Protein AF-A0A2I0N591-F1 (afdb_monomer)

Sequence (78 aa):
MGMRYWTYDWVGGIIAILTFLGATCIFILIAAIPFWLLWNWLMPNIFKLPQINILQAIGLLFLLGIITGSIGIRRNRS

Secondary structure (DSSP, 8-state):
----SHHHHHHHHHHHHHHHHHHHHHHHHHHHHHHHHHHHHHHHHHH-PPP--HHHHHHHHHHHHHHTT-S-------

Mean predicted aligned error: 9.49 Å

Radius of gyration: 20.29 Å; Cα contacts (8 Å, |Δi|>4): 28; chains: 1; bounding box: 50×43×53 Å

Foldseek 3Di:
DDDPPVVCPVVVVVVVVVVVVVVVVVVLLVVLVVQLVCCQVPVCVPPVDDRDDSVVSSVVVVVCCVVVCVVPPPPDDD

pLDDT: mean 83.42, std 10.29, range [51.53, 94.81]

Solvent-accessible surface area (backbone atoms only — not comparable to full-atom values): 4676 Å² total; per-residue (Å²): 143,85,90,85,56,84,70,51,57,61,51,47,52,51,53,51,50,52,51,51,54,51,51,49,52,53,51,52,52,61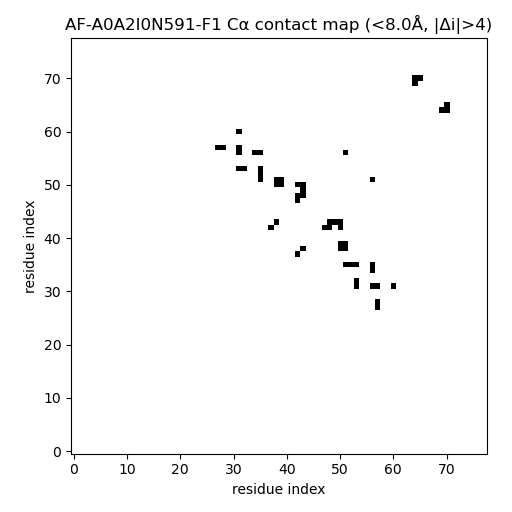,62,34,47,64,53,36,52,49,41,55,61,45,42,32,72,76,68,69,42,81,77,71,50,67,70,53,38,45,52,49,53,52,50,48,34,54,75,72,46,73,66,57,78,80,75,85,76,131

Structure (mmCIF, N/CA/C/O backbone):
data_AF-A0A2I0N591-F1
#
_entry.id   AF-A0A2I0N591-F1
#
loop_
_atom_site.group_PDB
_atom_site.id
_atom_site.type_symbol
_atom_site.label_atom_id
_atom_site.label_alt_id
_atom_site.label_comp_id
_atom_site.label_asym_id
_atom_site.label_entity_id
_atom_site.label_seq_id
_atom_site.pdbx_PDB_ins_code
_atom_site.Cartn_x
_atom_site.Cartn_y
_atom_site.Cartn_z
_atom_site.occupancy
_atom_site.B_iso_or_equiv
_atom_site.auth_seq_id
_atom_site.auth_comp_id
_atom_site.auth_asym_id
_atom_site.auth_atom_id
_atom_site.pdbx_PDB_model_num
ATOM 1 N N . MET A 1 1 ? 29.135 -6.295 -36.599 1.00 51.53 1 MET A N 1
ATOM 2 C CA . MET A 1 1 ? 28.555 -5.199 -35.789 1.00 51.53 1 MET A CA 1
ATOM 3 C C . MET A 1 1 ? 27.709 -5.816 -34.678 1.00 51.53 1 MET A C 1
ATOM 5 O O . MET A 1 1 ? 26.506 -5.950 -34.832 1.00 51.53 1 MET A O 1
ATOM 9 N N . GLY A 1 2 ? 28.336 -6.289 -33.601 1.00 69.88 2 GLY A N 1
ATOM 10 C CA . GLY A 1 2 ? 27.655 -7.023 -32.529 1.00 69.88 2 GLY A CA 1
ATOM 11 C C . GLY A 1 2 ? 28.312 -6.701 -31.198 1.00 69.88 2 GLY A C 1
ATOM 12 O O . GLY A 1 2 ? 29.365 -7.246 -30.910 1.00 69.88 2 GLY A O 1
ATOM 13 N N . MET A 1 3 ? 27.739 -5.739 -30.471 1.00 61.47 3 MET A N 1
ATOM 14 C CA . MET A 1 3 ? 28.102 -5.328 -29.102 1.00 61.47 3 MET A CA 1
ATOM 15 C C . MET A 1 3 ? 27.104 -4.243 -28.629 1.00 61.47 3 MET A C 1
ATOM 17 O O . MET A 1 3 ? 27.485 -3.137 -28.269 1.00 61.47 3 MET A O 1
ATOM 21 N N . ARG A 1 4 ? 25.786 -4.500 -28.721 1.00 65.44 4 ARG A N 1
ATOM 22 C CA . ARG A 1 4 ? 24.732 -3.548 -28.281 1.00 65.44 4 ARG A CA 1
ATOM 23 C C . ARG A 1 4 ? 23.543 -4.222 -27.575 1.00 65.44 4 ARG A C 1
ATOM 25 O O . ARG A 1 4 ? 22.446 -3.705 -27.651 1.00 65.44 4 ARG A O 1
ATOM 32 N N . TYR A 1 5 ? 23.719 -5.369 -26.921 1.00 65.19 5 TYR A N 1
ATOM 33 C CA . TYR A 1 5 ? 22.633 -6.046 -26.176 1.00 65.19 5 TYR A CA 1
ATOM 34 C C . TYR A 1 5 ? 22.929 -6.177 -24.673 1.00 65.19 5 TYR A C 1
ATOM 36 O O . TYR A 1 5 ? 22.028 -6.012 -23.865 1.00 65.19 5 TYR A O 1
ATOM 44 N N . TRP A 1 6 ? 24.204 -6.266 -24.283 1.00 61.06 6 TRP A N 1
ATOM 45 C CA . TRP A 1 6 ? 24.635 -6.407 -22.883 1.00 61.06 6 TRP A CA 1
ATOM 46 C C . TRP A 1 6 ? 24.194 -5.286 -21.928 1.00 61.06 6 TRP A C 1
ATOM 48 O O . TRP A 1 6 ? 24.023 -5.520 -20.734 1.00 61.06 6 TRP A O 1
ATOM 58 N N . THR A 1 7 ? 24.010 -4.060 -22.421 1.00 64.75 7 THR A N 1
ATOM 59 C CA . THR A 1 7 ? 23.596 -2.925 -21.580 1.00 64.75 7 THR A CA 1
ATOM 60 C C . THR A 1 7 ? 22.081 -2.812 -21.433 1.00 64.75 7 THR A C 1
ATOM 62 O O . THR A 1 7 ? 21.617 -2.144 -20.516 1.00 64.75 7 THR A O 1
ATOM 65 N N . TYR A 1 8 ? 21.301 -3.446 -22.312 1.00 67.50 8 TYR A N 1
ATOM 66 C CA . TYR A 1 8 ? 19.840 -3.337 -22.308 1.00 67.50 8 TYR A CA 1
ATOM 67 C C . TYR A 1 8 ? 19.171 -4.400 -21.429 1.00 67.50 8 TYR A C 1
ATOM 69 O O . TYR A 1 8 ? 18.063 -4.160 -20.961 1.00 67.50 8 TYR A O 1
ATOM 77 N N . ASP A 1 9 ? 19.849 -5.509 -21.122 1.00 75.81 9 ASP A N 1
ATOM 78 C CA . ASP A 1 9 ? 19.292 -6.587 -20.292 1.00 75.81 9 ASP A CA 1
ATOM 79 C C . ASP A 1 9 ? 19.103 -6.151 -18.827 1.00 75.81 9 ASP A C 1
ATOM 81 O O . ASP A 1 9 ? 18.010 -6.243 -18.267 1.00 75.81 9 ASP A O 1
ATOM 85 N N . TRP A 1 10 ? 20.146 -5.590 -18.207 1.00 79.25 10 TRP A N 1
ATOM 86 C CA . TRP A 1 10 ? 20.084 -5.116 -16.817 1.00 79.25 10 TRP A CA 1
ATOM 87 C C . TR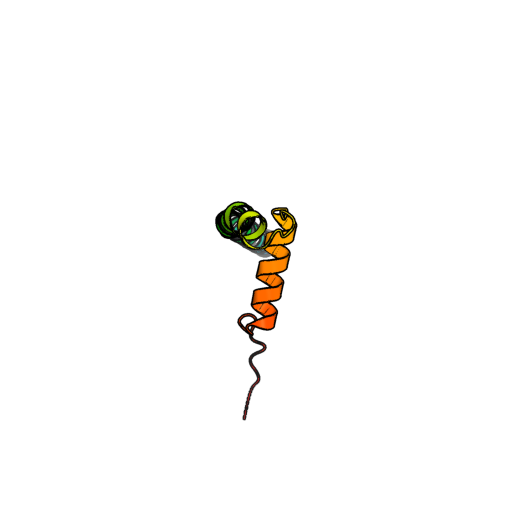P A 1 10 ? 19.251 -3.843 -16.670 1.00 79.25 10 TRP A C 1
ATOM 89 O O . TRP A 1 10 ? 18.482 -3.708 -15.719 1.00 79.25 10 TRP A O 1
ATOM 99 N N . VAL A 1 11 ? 19.359 -2.923 -17.633 1.00 86.69 11 VAL A N 1
ATOM 100 C CA . VAL A 1 11 ? 18.548 -1.698 -17.662 1.00 86.69 11 VAL A CA 1
ATOM 101 C C . VAL A 1 11 ? 17.072 -2.041 -17.873 1.00 86.69 11 VAL A C 1
ATOM 103 O O . VAL A 1 11 ? 16.220 -1.505 -17.168 1.00 86.69 11 VAL A O 1
ATOM 106 N N . GLY A 1 12 ? 16.760 -2.983 -18.766 1.00 87.38 12 GLY A N 1
ATOM 107 C CA . GLY A 1 12 ? 15.405 -3.492 -18.974 1.00 87.38 12 GLY A CA 1
ATOM 108 C C . GLY A 1 12 ? 14.830 -4.147 -17.719 1.00 87.38 12 GLY A C 1
ATOM 109 O O . GLY A 1 12 ? 13.693 -3.854 -17.348 1.00 87.38 12 GLY A O 1
ATOM 110 N N . GLY A 1 13 ? 15.630 -4.949 -17.009 1.00 87.88 13 GLY A N 1
ATOM 111 C CA . GLY A 1 13 ? 15.243 -5.531 -15.720 1.00 87.88 13 GLY A CA 1
ATOM 112 C C . GLY A 1 13 ? 14.916 -4.473 -14.660 1.00 87.88 13 GLY A C 1
ATOM 113 O O . GLY A 1 13 ? 13.876 -4.554 -14.006 1.00 87.88 13 GLY A O 1
ATOM 114 N N . ILE A 1 14 ? 15.748 -3.435 -14.532 1.00 91.81 14 ILE A N 1
ATOM 115 C CA . ILE A 1 14 ? 15.507 -2.324 -13.596 1.00 91.81 14 ILE A CA 1
ATOM 116 C C . ILE A 1 14 ? 14.225 -1.565 -13.962 1.00 91.81 14 ILE A C 1
ATOM 118 O O . ILE A 1 14 ? 13.398 -1.303 -13.089 1.00 91.81 14 ILE A O 1
ATOM 122 N N . ILE A 1 15 ? 14.019 -1.250 -15.244 1.00 91.75 15 ILE A N 1
ATOM 123 C CA . ILE A 1 15 ? 12.813 -0.551 -15.714 1.00 91.75 15 ILE A CA 1
ATOM 124 C C . ILE A 1 15 ? 11.557 -1.385 -15.434 1.00 91.75 15 ILE A C 1
ATOM 126 O O . ILE A 1 15 ? 10.552 -0.839 -14.971 1.00 91.75 15 ILE A O 1
ATOM 130 N N . ALA A 1 16 ? 11.609 -2.701 -15.657 1.00 89.19 16 ALA A N 1
ATOM 131 C CA . ALA A 1 16 ? 10.497 -3.602 -15.369 1.00 89.19 16 ALA A CA 1
ATOM 132 C C . ALA A 1 16 ? 10.142 -3.608 -13.874 1.00 89.19 16 ALA A C 1
ATOM 134 O O . ALA A 1 16 ? 8.970 -3.467 -13.523 1.00 89.19 16 ALA A O 1
ATOM 135 N N . ILE A 1 17 ? 11.147 -3.690 -12.993 1.00 93.50 17 ILE A N 1
ATOM 136 C CA . ILE A 1 17 ? 10.949 -3.652 -11.536 1.00 93.50 17 ILE A CA 1
ATOM 137 C C . ILE A 1 17 ? 10.345 -2.313 -11.103 1.00 93.50 17 ILE A C 1
ATOM 139 O O . ILE A 1 17 ? 9.357 -2.299 -10.372 1.00 93.50 17 ILE A O 1
ATOM 143 N N . LEU A 1 18 ? 10.894 -1.191 -11.575 1.00 94.69 18 LEU A N 1
ATOM 144 C CA . LEU A 1 18 ? 10.391 0.144 -11.235 1.00 94.69 18 LEU A CA 1
ATOM 145 C C . LEU A 1 18 ? 8.945 0.342 -11.699 1.00 94.69 18 LEU A C 1
ATOM 147 O O . LEU A 1 18 ? 8.122 0.868 -10.951 1.00 94.69 18 LEU A O 1
ATOM 151 N N . THR A 1 19 ? 8.620 -0.126 -12.904 1.00 92.88 19 THR A N 1
ATOM 152 C CA . THR A 1 19 ? 7.263 -0.032 -13.457 1.00 92.88 19 THR A CA 1
ATOM 153 C C . THR A 1 19 ? 6.286 -0.892 -12.661 1.00 92.88 19 THR A C 1
ATOM 155 O O . THR A 1 19 ? 5.196 -0.434 -12.326 1.00 92.88 19 THR A O 1
ATOM 158 N N . PHE A 1 20 ? 6.682 -2.113 -12.296 1.00 93.81 20 PHE A N 1
ATOM 159 C CA . PHE A 1 20 ? 5.860 -3.009 -11.486 1.00 93.81 20 PHE A CA 1
ATOM 160 C C . PHE A 1 20 ? 5.606 -2.449 -10.079 1.00 93.81 20 PHE A C 1
ATOM 162 O O . PHE A 1 20 ? 4.468 -2.454 -9.601 1.00 93.81 20 PHE A O 1
ATOM 169 N N . LEU A 1 21 ? 6.647 -1.917 -9.432 1.00 94.81 21 LEU A N 1
ATOM 170 C CA . LEU A 1 21 ? 6.538 -1.303 -8.110 1.00 94.81 21 LEU A CA 1
ATOM 171 C C . LEU A 1 21 ? 5.637 -0.061 -8.156 1.00 94.81 21 LEU A C 1
ATOM 173 O O . LEU A 1 21 ? 4.742 0.089 -7.326 1.00 94.81 21 LEU A O 1
ATOM 177 N N . GLY A 1 22 ? 5.826 0.793 -9.167 1.00 93.44 22 GLY A N 1
ATOM 178 C CA . GLY A 1 22 ? 5.002 1.979 -9.390 1.00 93.44 22 GLY A CA 1
ATOM 179 C C . GLY A 1 22 ? 3.533 1.631 -9.636 1.00 93.44 22 GLY A C 1
ATOM 180 O O . GLY A 1 22 ? 2.653 2.185 -8.977 1.00 93.44 22 GLY A O 1
ATOM 181 N N . ALA A 1 23 ? 3.261 0.663 -10.515 1.00 92.50 23 ALA A N 1
ATOM 182 C CA . ALA A 1 23 ? 1.906 0.189 -10.796 1.00 92.50 23 ALA A CA 1
ATOM 183 C C . ALA A 1 23 ? 1.231 -0.394 -9.544 1.00 92.50 23 ALA A C 1
ATOM 185 O O . ALA A 1 23 ? 0.069 -0.092 -9.272 1.00 92.50 23 ALA A O 1
ATOM 186 N N . THR A 1 24 ? 1.971 -1.166 -8.744 1.00 89.81 24 THR A N 1
ATOM 187 C CA . THR A 1 24 ? 1.473 -1.732 -7.481 1.00 89.81 24 THR A CA 1
ATOM 188 C C . THR A 1 24 ? 1.132 -0.634 -6.471 1.00 89.81 24 THR A C 1
ATOM 190 O O . THR A 1 24 ? 0.055 -0.661 -5.877 1.00 89.81 24 THR A O 1
ATOM 193 N N . CYS A 1 25 ? 1.994 0.374 -6.309 1.00 90.00 25 CYS A N 1
ATOM 194 C CA . CYS A 1 25 ? 1.716 1.523 -5.443 1.00 90.00 25 CYS A CA 1
ATOM 195 C C . CYS A 1 25 ? 0.452 2.277 -5.874 1.00 90.00 25 CYS A C 1
ATOM 197 O O . CYS A 1 25 ? -0.384 2.604 -5.033 1.00 90.00 25 CYS A O 1
ATOM 199 N N . ILE A 1 26 ? 0.279 2.518 -7.176 1.00 91.56 26 ILE A N 1
ATOM 200 C CA . ILE A 1 26 ? -0.914 3.186 -7.715 1.00 91.56 26 ILE A CA 1
ATOM 201 C C . ILE A 1 26 ? -2.167 2.349 -7.444 1.00 91.56 26 ILE A C 1
ATOM 203 O O . ILE A 1 26 ? -3.180 2.885 -6.999 1.00 91.56 26 ILE A O 1
ATOM 207 N N . PHE A 1 27 ? -2.093 1.035 -7.653 1.00 90.50 27 PHE A N 1
ATOM 208 C CA . PHE A 1 27 ? -3.206 0.132 -7.380 1.00 90.50 27 PHE A CA 1
ATOM 209 C C . PHE A 1 27 ? -3.629 0.171 -5.903 1.00 90.50 27 PHE A C 1
ATOM 211 O O . PHE A 1 27 ? -4.817 0.293 -5.606 1.00 90.50 27 PHE A O 1
ATOM 218 N N . ILE A 1 28 ? -2.664 0.149 -4.976 1.00 87.75 28 ILE A N 1
ATOM 219 C CA . ILE A 1 28 ? -2.922 0.258 -3.531 1.00 87.75 28 ILE A CA 1
ATOM 220 C C . ILE A 1 28 ? -3.563 1.607 -3.190 1.00 87.75 28 ILE A C 1
ATOM 222 O O . ILE A 1 28 ? -4.517 1.645 -2.416 1.00 87.75 28 ILE A O 1
ATOM 226 N N . LEU A 1 29 ? -3.084 2.707 -3.779 1.00 88.56 29 LEU A N 1
ATOM 227 C CA . LEU A 1 29 ? -3.669 4.033 -3.569 1.00 88.56 29 LEU A CA 1
ATOM 228 C C . LEU A 1 29 ? -5.128 4.078 -4.031 1.00 88.56 29 LEU A C 1
ATOM 230 O O . LEU A 1 29 ? -5.983 4.539 -3.280 1.00 88.56 29 LEU A O 1
ATOM 234 N N . ILE A 1 30 ? -5.426 3.548 -5.219 1.00 90.81 30 ILE A N 1
ATOM 235 C CA . ILE A 1 30 ? -6.794 3.492 -5.751 1.00 90.81 30 ILE A CA 1
ATOM 236 C C . ILE A 1 30 ? -7.691 2.630 -4.857 1.00 90.81 30 ILE A C 1
ATOM 238 O O . ILE A 1 30 ? -8.810 3.033 -4.550 1.00 90.81 30 ILE A O 1
ATOM 242 N N . ALA A 1 31 ? -7.197 1.481 -4.388 1.00 86.19 31 ALA A N 1
ATOM 243 C CA . ALA A 1 31 ? -7.929 0.604 -3.475 1.00 86.19 31 ALA A CA 1
ATOM 244 C C . ALA A 1 31 ? -8.140 1.228 -2.080 1.00 86.19 31 ALA A C 1
ATOM 246 O O . ALA A 1 31 ? -9.138 0.940 -1.419 1.00 86.19 31 ALA A O 1
ATOM 247 N N . ALA A 1 32 ? -7.242 2.110 -1.634 1.00 88.25 32 ALA A N 1
ATOM 248 C CA . ALA A 1 32 ? -7.356 2.804 -0.354 1.00 88.25 32 ALA A CA 1
ATOM 249 C C . ALA A 1 32 ? -8.394 3.940 -0.368 1.00 88.25 32 ALA A C 1
ATOM 251 O O . ALA A 1 32 ? -8.953 4.249 0.684 1.00 88.25 32 ALA A O 1
ATOM 252 N N . ILE A 1 33 ? -8.696 4.538 -1.529 1.00 90.25 33 ILE A N 1
ATOM 253 C CA . ILE A 1 33 ? -9.706 5.606 -1.669 1.00 90.25 33 ILE A CA 1
ATOM 254 C C . ILE A 1 33 ? -11.093 5.179 -1.155 1.00 90.25 3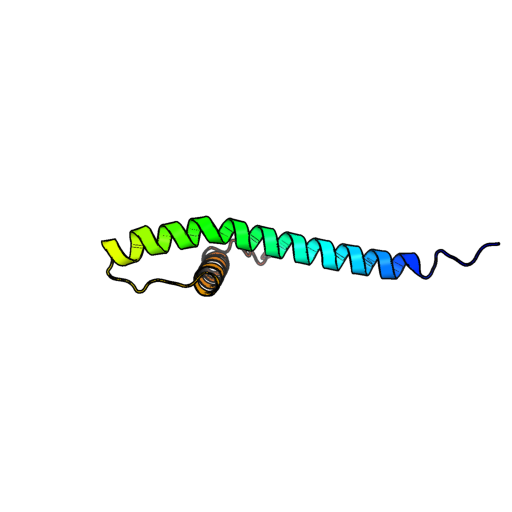3 ILE A C 1
ATOM 256 O O . ILE A 1 33 ? -11.624 5.879 -0.289 1.00 90.25 33 ILE A O 1
ATOM 260 N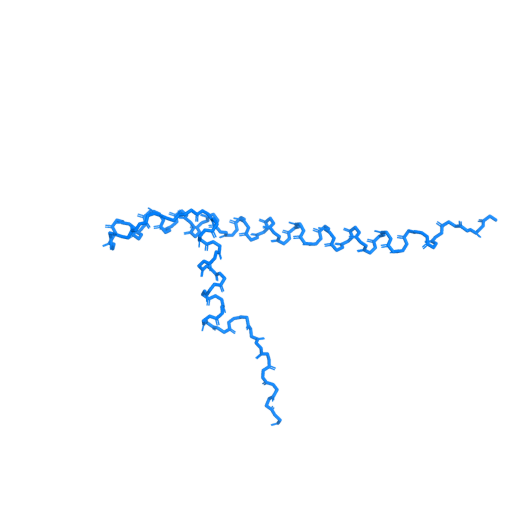 N . PRO A 1 34 ? -11.707 4.069 -1.620 1.00 88.69 34 PRO A N 1
ATOM 261 C CA . PRO A 1 34 ? -13.029 3.672 -1.140 1.00 88.69 34 PRO A CA 1
ATOM 262 C C . PRO A 1 34 ? -13.020 3.323 0.352 1.00 88.69 34 PRO A C 1
ATOM 264 O O . PRO A 1 34 ? -13.976 3.647 1.051 1.00 88.69 34 PRO A O 1
ATOM 267 N N . PHE A 1 35 ? -11.935 2.732 0.867 1.00 88.31 35 PHE A N 1
ATOM 268 C CA . PHE A 1 35 ? -11.789 2.446 2.296 1.00 88.31 35 PHE A CA 1
ATOM 269 C C . PHE A 1 35 ? -11.724 3.729 3.134 1.00 88.31 35 PHE A C 1
ATOM 271 O O . PHE A 1 35 ? -12.423 3.853 4.138 1.00 88.31 35 PHE A O 1
ATOM 278 N N . TRP A 1 36 ? -10.922 4.705 2.702 1.00 92.31 36 TRP A N 1
ATOM 279 C CA . TRP A 1 36 ? -10.795 6.009 3.349 1.00 92.31 36 TRP A CA 1
ATOM 280 C C . TRP A 1 36 ? -12.119 6.779 3.349 1.00 92.31 36 TRP A C 1
ATOM 282 O O . TRP A 1 36 ? -12.525 7.311 4.384 1.00 92.31 36 TRP A O 1
ATOM 292 N N . LEU A 1 37 ? -12.816 6.788 2.209 1.00 90.69 37 LEU A N 1
ATOM 293 C CA . LEU A 1 37 ? -14.117 7.434 2.070 1.00 90.69 37 LEU A CA 1
ATOM 294 C C . LEU A 1 37 ? -15.155 6.778 2.987 1.00 90.69 37 LEU A C 1
ATOM 296 O O . LEU A 1 37 ? -15.825 7.479 3.741 1.00 90.69 37 LEU A O 1
ATOM 300 N N . LEU A 1 38 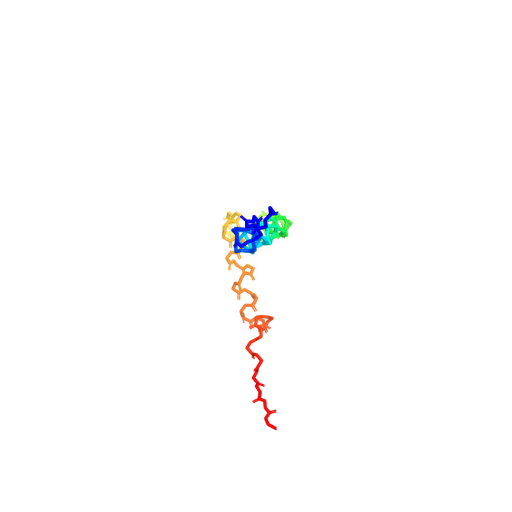? -15.246 5.444 2.980 1.00 89.56 38 LEU A N 1
ATOM 301 C CA . LEU A 1 38 ? -16.167 4.700 3.839 1.00 89.56 38 LEU A CA 1
ATOM 302 C C . LEU A 1 38 ? -15.871 4.940 5.322 1.00 89.56 38 LEU A C 1
ATOM 304 O O . LEU A 1 38 ? -16.794 5.173 6.100 1.00 89.56 38 LEU A O 1
ATOM 308 N N . TRP A 1 39 ? -14.593 4.923 5.713 1.00 89.62 39 TRP A N 1
ATOM 309 C CA . TRP A 1 39 ? -14.196 5.172 7.093 1.00 89.62 39 TRP A CA 1
ATOM 310 C C . TRP A 1 39 ? -14.611 6.569 7.533 1.00 89.62 39 TRP A C 1
ATOM 312 O O . TRP A 1 39 ? -15.329 6.696 8.518 1.00 89.62 39 TRP A O 1
ATOM 322 N N . ASN A 1 40 ? -14.215 7.606 6.791 1.00 88.38 40 ASN A N 1
ATOM 323 C CA . ASN A 1 40 ? -14.515 8.992 7.150 1.00 88.38 40 ASN A CA 1
ATOM 324 C C . ASN A 1 40 ? -16.009 9.313 7.115 1.00 88.38 40 ASN A C 1
ATOM 326 O O . ASN A 1 40 ? -16.438 10.248 7.793 1.00 88.38 40 ASN A O 1
ATOM 330 N N . TRP A 1 41 ? -16.797 8.536 6.373 1.00 88.69 41 TRP A N 1
ATOM 331 C CA . TRP A 1 41 ? -18.242 8.701 6.318 1.00 88.69 41 TRP A CA 1
ATOM 332 C C . TRP A 1 41 ? -18.977 7.963 7.443 1.00 88.69 41 TRP A C 1
ATOM 334 O O . TRP A 1 41 ? -19.931 8.495 8.010 1.00 88.69 41 TRP A O 1
ATOM 344 N N . LEU A 1 42 ? -18.522 6.761 7.807 1.00 87.75 42 LEU A N 1
ATOM 345 C CA . LEU A 1 42 ? -19.241 5.879 8.726 1.00 87.75 42 LEU A CA 1
ATOM 346 C C . LEU A 1 42 ? -18.690 5.920 10.161 1.00 87.75 42 LEU A C 1
ATOM 348 O O . LEU A 1 42 ? -19.447 6.105 11.113 1.00 87.75 42 LEU A O 1
ATOM 352 N N . MET A 1 43 ? -17.374 5.767 10.335 1.00 91.19 43 MET A N 1
ATOM 353 C CA . MET A 1 43 ? -16.750 5.553 11.649 1.00 91.19 43 MET A CA 1
ATOM 354 C C . MET A 1 43 ? -16.826 6.781 12.572 1.00 91.19 43 MET A C 1
ATOM 356 O O . MET A 1 43 ? -17.213 6.615 13.732 1.00 91.19 43 MET A O 1
ATOM 360 N N . PRO A 1 44 ? -16.549 8.016 12.107 1.00 87.50 44 PRO A N 1
ATOM 361 C CA . PRO A 1 44 ? -16.747 9.213 12.919 1.00 87.50 44 PRO A CA 1
ATOM 362 C C . PRO A 1 44 ? -18.206 9.443 13.307 1.00 87.50 44 P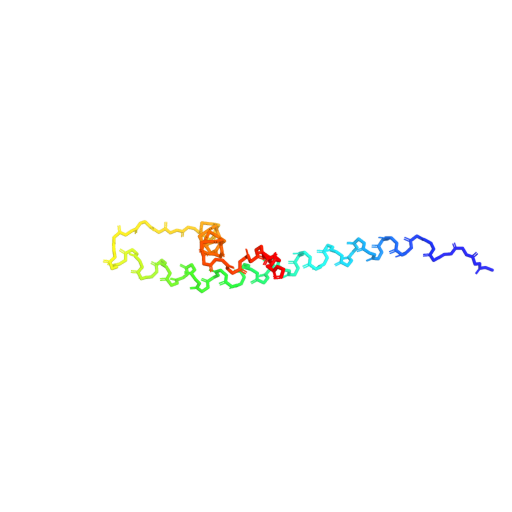RO A C 1
ATOM 364 O O . PRO A 1 44 ? -18.481 9.873 14.422 1.00 87.50 44 PRO A O 1
ATOM 367 N N . ASN A 1 45 ? -19.147 9.134 12.411 1.00 87.62 45 ASN A N 1
ATOM 368 C CA . ASN A 1 45 ? -20.564 9.407 12.639 1.00 87.62 45 ASN A CA 1
ATOM 369 C C . ASN A 1 45 ? -21.190 8.413 13.634 1.00 87.62 45 ASN A C 1
ATOM 371 O O . ASN A 1 45 ? -21.919 8.809 14.538 1.00 87.62 45 ASN A O 1
ATOM 375 N N . ILE A 1 46 ? -20.858 7.122 13.517 1.00 89.00 46 ILE A N 1
ATOM 376 C CA . ILE A 1 46 ? -21.439 6.070 14.366 1.00 89.00 46 ILE A CA 1
ATOM 377 C C . ILE A 1 46 ? -20.676 5.913 15.687 1.00 89.00 46 ILE A C 1
ATOM 379 O O . ILE A 1 46 ? -21.288 5.785 16.745 1.00 89.00 46 ILE A O 1
ATOM 383 N N . PHE A 1 47 ? -19.342 5.934 15.644 1.00 87.25 47 PHE A N 1
ATOM 384 C CA . PHE A 1 47 ? -18.489 5.588 16.788 1.00 87.25 47 PHE A CA 1
ATOM 385 C C . PHE A 1 47 ? -17.756 6.790 17.397 1.00 87.25 47 PHE A C 1
ATOM 387 O O . PHE A 1 47 ? -16.983 6.609 18.336 1.00 87.25 47 PHE A O 1
ATOM 394 N N . LYS A 1 48 ? -17.982 8.014 16.887 1.00 83.38 48 LYS A N 1
ATOM 395 C CA . LYS A 1 48 ? -17.295 9.251 17.322 1.00 83.38 48 LYS A CA 1
ATOM 396 C C . LYS A 1 48 ? -15.762 9.155 17.259 1.00 83.38 48 LYS A C 1
ATOM 398 O O . LYS A 1 48 ? -15.056 9.790 18.039 1.00 83.38 48 LYS A O 1
ATOM 403 N N . LEU A 1 49 ? -15.248 8.345 16.334 1.00 85.69 49 LEU A N 1
ATOM 404 C CA . LEU A 1 49 ? -13.816 8.167 16.095 1.00 85.69 49 LEU A CA 1
ATOM 405 C C . LEU A 1 49 ? -13.234 9.343 15.291 1.00 85.69 49 LEU A C 1
ATOM 407 O O . LEU A 1 49 ? -13.962 9.985 14.530 1.00 85.69 49 LEU A O 1
ATOM 411 N N . PRO A 1 50 ? -11.924 9.627 15.413 1.00 87.00 50 PRO A N 1
ATOM 412 C CA . PRO A 1 50 ? -11.281 10.645 14.594 1.00 87.00 50 PRO A CA 1
ATOM 413 C C . PRO A 1 50 ? -11.298 10.259 13.110 1.00 87.00 50 PRO A C 1
ATOM 415 O O . PRO A 1 50 ? -11.222 9.081 12.743 1.00 87.00 50 PRO A O 1
ATOM 418 N N . GLN A 1 51 ? -11.373 11.277 12.253 1.00 87.94 51 GLN A N 1
ATOM 419 C CA . GLN A 1 51 ? -11.160 11.117 10.818 1.00 87.94 51 GLN A CA 1
ATOM 420 C C . GLN A 1 51 ? -9.713 10.704 10.558 1.00 87.94 51 GLN A C 1
ATOM 422 O O . GLN A 1 51 ? -8.789 11.189 11.215 1.00 87.94 51 GLN A O 1
ATOM 427 N N . ILE A 1 52 ? -9.527 9.817 9.586 1.00 90.12 52 ILE A N 1
ATOM 428 C CA . ILE A 1 52 ? -8.205 9.323 9.208 1.00 90.12 52 ILE A CA 1
ATOM 429 C C . ILE A 1 52 ? -7.758 9.962 7.899 1.00 90.12 52 ILE A C 1
ATOM 431 O O . ILE A 1 52 ? -8.581 10.343 7.066 1.00 90.12 52 ILE A O 1
ATOM 435 N N . ASN A 1 53 ? -6.447 10.067 7.691 1.00 89.06 53 ASN A N 1
ATOM 436 C CA . ASN A 1 53 ? -5.878 10.451 6.396 1.00 89.06 53 ASN A CA 1
ATOM 437 C C . ASN A 1 53 ? -5.659 9.212 5.501 1.00 89.06 53 ASN A C 1
ATOM 439 O O . ASN A 1 53 ? -5.611 8.088 5.996 1.00 89.06 53 ASN A O 1
ATOM 443 N N . ILE A 1 54 ? -5.473 9.399 4.193 1.00 84.62 54 ILE A N 1
ATOM 444 C CA . ILE A 1 54 ? -5.233 8.315 3.222 1.00 84.62 54 ILE A CA 1
ATOM 445 C C . ILE A 1 54 ? -4.029 7.454 3.635 1.00 84.62 54 ILE A C 1
ATOM 447 O O . ILE A 1 54 ? -4.099 6.229 3.587 1.00 84.62 54 ILE A O 1
ATOM 451 N N . LEU A 1 55 ? -2.951 8.070 4.132 1.00 87.06 55 LEU A N 1
ATOM 452 C CA . LEU A 1 55 ? -1.784 7.333 4.630 1.00 87.06 55 LEU A CA 1
ATOM 453 C C . LEU A 1 55 ? -2.125 6.449 5.845 1.00 87.06 55 LEU A C 1
ATOM 455 O O . LEU A 1 55 ? -1.650 5.320 5.946 1.00 87.06 55 LEU A O 1
ATOM 459 N N . GLN A 1 56 ? -2.978 6.940 6.750 1.00 89.44 56 GLN A N 1
ATOM 460 C CA . GLN A 1 56 ? -3.440 6.174 7.912 1.00 89.44 56 GLN A CA 1
ATOM 461 C C . GLN A 1 56 ? -4.375 5.036 7.491 1.00 89.44 56 GLN A C 1
ATOM 463 O O . GLN A 1 56 ? -4.261 3.940 8.026 1.00 89.44 56 GLN A O 1
ATOM 468 N N . ALA A 1 57 ? -5.242 5.264 6.501 1.00 89.25 57 ALA A N 1
ATOM 469 C CA . ALA A 1 57 ? -6.083 4.235 5.893 1.00 89.25 57 ALA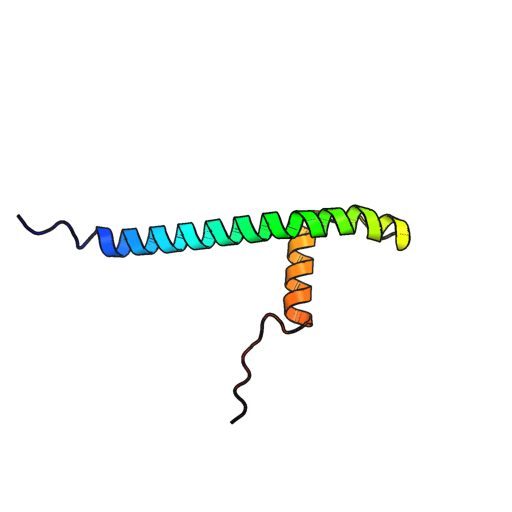 A CA 1
ATOM 470 C C . ALA A 1 57 ? -5.251 3.091 5.290 1.00 89.25 57 ALA A C 1
ATOM 472 O O . ALA A 1 57 ? -5.539 1.925 5.552 1.00 89.25 57 ALA A O 1
ATOM 473 N N . ILE A 1 58 ? -4.183 3.411 4.553 1.00 87.94 58 ILE A N 1
ATOM 474 C CA . ILE A 1 58 ? -3.249 2.412 4.006 1.00 87.94 58 ILE A CA 1
ATOM 475 C C . ILE A 1 58 ? -2.557 1.640 5.135 1.00 87.94 58 ILE A C 1
ATOM 477 O O . ILE A 1 58 ? -2.500 0.414 5.089 1.00 87.94 58 ILE A O 1
ATOM 481 N N . GLY A 1 59 ? -2.075 2.337 6.170 1.00 88.88 59 GLY A N 1
ATOM 482 C CA . GLY A 1 59 ? -1.472 1.701 7.344 1.00 88.88 59 GLY A CA 1
ATOM 483 C C . GLY A 1 59 ? -2.440 0.767 8.077 1.00 88.88 59 GLY A C 1
ATOM 484 O O . GLY A 1 59 ? -2.048 -0.322 8.493 1.00 88.88 59 GLY A O 1
ATOM 485 N N . LEU A 1 60 ? -3.718 1.146 8.176 1.00 88.81 60 LEU A N 1
ATOM 486 C CA . LEU A 1 60 ? -4.761 0.316 8.776 1.00 88.81 60 LEU A CA 1
ATOM 487 C C . LEU A 1 60 ? -5.055 -0.926 7.929 1.00 88.81 60 LEU A C 1
ATOM 489 O O . LEU A 1 60 ? -5.131 -2.023 8.471 1.00 88.81 60 LEU A O 1
ATOM 493 N N . LEU A 1 61 ? -5.178 -0.772 6.608 1.00 86.88 61 LEU A N 1
ATOM 494 C CA . LEU A 1 61 ? -5.353 -1.887 5.672 1.00 86.88 61 LEU A CA 1
ATOM 495 C C . LEU A 1 61 ? -4.174 -2.863 5.732 1.00 86.88 61 LEU A C 1
ATOM 497 O O . LEU A 1 61 ? -4.373 -4.077 5.734 1.00 86.88 61 LEU A O 1
ATOM 501 N N . PHE A 1 62 ? -2.953 -2.341 5.839 1.00 86.75 62 PHE A N 1
ATOM 502 C CA . PHE A 1 62 ? -1.751 -3.149 6.004 1.00 86.75 62 PHE A CA 1
ATOM 503 C C . PHE A 1 62 ? -1.764 -3.921 7.330 1.00 86.75 62 PHE A C 1
ATOM 505 O O . PHE A 1 62 ? -1.540 -5.131 7.344 1.00 86.75 62 PHE A O 1
ATOM 512 N N . LEU A 1 63 ? -2.097 -3.249 8.437 1.00 89.69 63 LEU A N 1
ATOM 513 C CA . LEU A 1 63 ? -2.216 -3.869 9.758 1.00 89.69 63 LEU A CA 1
ATOM 514 C C . LEU A 1 63 ? -3.313 -4.943 9.790 1.00 89.69 63 LEU A C 1
ATOM 516 O O . LEU A 1 63 ? -3.084 -6.033 10.313 1.00 89.69 63 LEU A O 1
ATOM 520 N N . LEU A 1 64 ? -4.474 -4.675 9.185 1.00 88.75 64 LEU A N 1
ATOM 521 C CA . LEU A 1 64 ? -5.537 -5.664 8.995 1.00 88.75 64 LEU A CA 1
ATOM 522 C C . LEU A 1 64 ? -5.010 -6.868 8.212 1.00 88.75 64 LEU A C 1
ATOM 524 O O . LEU A 1 64 ? -5.190 -7.998 8.648 1.00 88.75 64 LEU A O 1
ATOM 528 N N . GLY A 1 65 ? -4.266 -6.642 7.129 1.00 85.19 65 GLY A N 1
ATOM 529 C CA . GLY A 1 65 ? -3.671 -7.719 6.343 1.00 85.19 65 GLY A CA 1
ATOM 530 C C . GLY A 1 65 ? -2.755 -8.646 7.156 1.00 85.19 65 GLY A C 1
ATOM 531 O O . GLY A 1 65 ? -2.797 -9.870 6.969 1.00 85.19 65 GLY A O 1
ATOM 532 N N . ILE A 1 66 ? -1.983 -8.074 8.090 1.00 86.00 66 ILE A N 1
ATOM 533 C CA . ILE A 1 66 ? -1.134 -8.815 9.037 1.00 86.00 66 ILE A CA 1
ATOM 534 C C . ILE A 1 66 ? -1.995 -9.597 10.034 1.00 86.00 66 ILE A C 1
ATOM 536 O O . ILE A 1 66 ? -1.804 -10.802 10.192 1.00 86.00 66 ILE A O 1
ATOM 540 N N . ILE A 1 67 ? -2.949 -8.933 10.693 1.00 86.62 67 ILE A N 1
ATOM 541 C CA . ILE A 1 67 ? -3.786 -9.539 11.743 1.00 86.62 67 ILE A CA 1
ATOM 542 C C . ILE A 1 67 ? -4.643 -10.674 11.181 1.00 86.62 67 ILE A C 1
ATOM 544 O O . ILE A 1 67 ? -4.763 -11.728 11.799 1.00 86.62 67 ILE A O 1
ATOM 548 N N . THR A 1 68 ? -5.221 -10.488 9.995 1.00 84.19 68 THR A N 1
ATOM 549 C CA . THR A 1 68 ? -6.064 -11.498 9.341 1.00 84.19 68 THR A CA 1
ATOM 550 C C . THR A 1 68 ? -5.235 -12.636 8.728 1.00 84.19 68 THR A C 1
ATOM 552 O O . THR A 1 68 ? -5.795 -13.581 8.182 1.00 84.19 68 THR A O 1
ATOM 555 N N . GLY A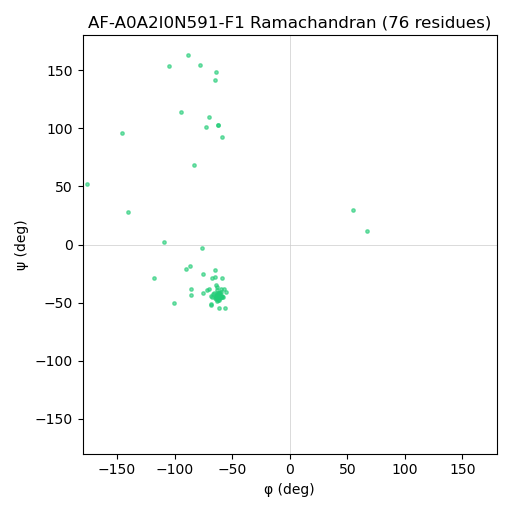 1 69 ? -3.898 -12.576 8.793 1.00 75.69 69 GLY A N 1
ATOM 556 C CA . GLY A 1 69 ? -3.014 -13.609 8.243 1.00 75.69 69 GLY A CA 1
ATOM 557 C C . GLY A 1 69 ? -3.050 -13.711 6.715 1.00 75.69 69 GLY A C 1
ATOM 558 O O . GLY A 1 69 ? -2.510 -14.661 6.153 1.00 75.69 69 GLY A O 1
ATOM 559 N N . SER A 1 70 ? -3.668 -12.736 6.039 1.00 67.81 70 SER A N 1
ATOM 560 C CA . SER A 1 70 ? -3.704 -12.646 4.573 1.00 67.81 70 SER A CA 1
ATOM 561 C C . SER A 1 70 ? -2.308 -12.426 3.982 1.00 67.81 70 SER A C 1
ATOM 563 O O . SER A 1 70 ? -2.004 -12.909 2.893 1.00 67.81 70 SER A O 1
ATOM 565 N N . ILE A 1 71 ? -1.415 -11.801 4.756 1.00 68.12 71 ILE A N 1
ATOM 566 C CA . ILE A 1 71 ? 0.030 -11.781 4.516 1.00 68.12 71 ILE A CA 1
ATOM 567 C C . ILE A 1 71 ? 0.599 -13.078 5.111 1.00 68.12 71 ILE A C 1
ATOM 569 O O . ILE A 1 71 ? 1.227 -13.108 6.169 1.00 68.12 71 ILE A O 1
ATOM 573 N N . GLY A 1 72 ? 0.256 -14.199 4.481 1.00 60.50 72 GLY A N 1
ATOM 574 C CA . GLY A 1 72 ? 0.572 -15.526 4.985 1.00 60.50 72 GLY A CA 1
ATOM 575 C C . GLY A 1 72 ? 2.067 -15.824 4.905 1.00 60.50 72 GLY A C 1
ATOM 576 O O . GLY A 1 72 ? 2.597 -16.099 3.830 1.00 60.50 72 GLY A O 1
ATOM 577 N N . ILE A 1 73 ? 2.738 -15.890 6.058 1.00 63.78 73 ILE A N 1
ATOM 578 C CA . ILE A 1 73 ? 3.924 -16.740 6.207 1.00 63.78 73 ILE A CA 1
ATOM 579 C C . ILE A 1 73 ? 3.424 -18.166 5.986 1.00 63.78 73 ILE A C 1
ATOM 581 O O . ILE A 1 73 ? 2.766 -18.738 6.860 1.00 63.78 73 ILE A O 1
ATOM 585 N N . ARG A 1 74 ? 3.680 -18.731 4.800 1.00 65.25 74 ARG A N 1
ATOM 586 C CA . ARG A 1 74 ? 3.378 -20.132 4.486 1.00 65.25 74 ARG A CA 1
ATOM 587 C C . ARG A 1 74 ? 4.129 -21.014 5.481 1.00 65.25 74 ARG A C 1
ATOM 589 O O . ARG A 1 74 ? 5.293 -21.346 5.281 1.00 65.25 74 ARG A O 1
ATOM 596 N N . ARG A 1 75 ? 3.473 -21.369 6.586 1.00 71.44 75 ARG A N 1
ATOM 597 C CA . ARG A 1 75 ? 4.034 -22.268 7.592 1.00 71.44 75 ARG A CA 1
ATOM 598 C C . ARG A 1 75 ? 4.029 -23.663 6.977 1.00 71.44 75 ARG A C 1
ATOM 600 O O . ARG A 1 75 ? 2.977 -24.289 6.882 1.00 71.44 75 ARG A O 1
ATOM 607 N N . ASN A 1 76 ? 5.187 -24.107 6.494 1.00 67.25 76 ASN A N 1
ATOM 608 C CA . ASN A 1 76 ? 5.371 -25.463 5.995 1.00 67.25 76 ASN A CA 1
ATOM 609 C C . ASN A 1 76 ? 5.136 -26.434 7.165 1.00 67.25 76 ASN A C 1
ATOM 611 O O . ASN A 1 76 ? 5.963 -26.528 8.070 1.00 67.25 76 ASN A O 1
ATOM 615 N N . ARG A 1 77 ? 3.965 -27.070 7.202 1.00 67.00 77 ARG A N 1
ATOM 616 C CA . ARG A 1 77 ? 3.681 -28.205 8.084 1.00 67.00 77 ARG A CA 1
ATOM 617 C C . ARG A 1 77 ? 3.973 -29.454 7.252 1.00 67.00 77 ARG A C 1
ATOM 619 O O . ARG A 1 77 ? 3.327 -29.641 6.225 1.00 67.00 77 ARG A O 1
ATOM 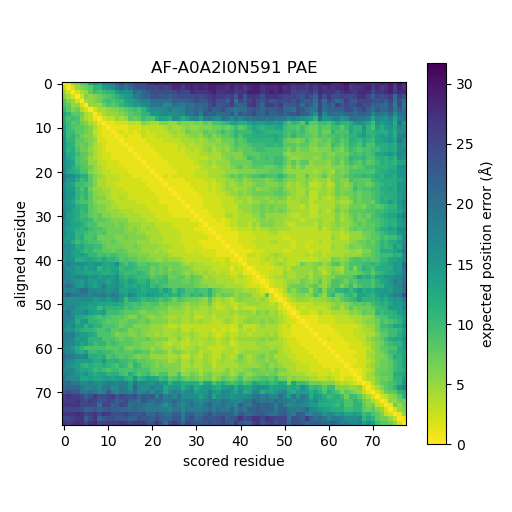626 N N . SER A 1 78 ? 5.008 -30.177 7.686 1.00 74.00 78 SER A N 1
ATOM 627 C CA . SER A 1 78 ? 5.532 -31.447 7.161 1.00 74.00 78 SER A CA 1
ATOM 628 C C . SER A 1 78 ? 4.468 -32.514 6.968 1.00 74.00 78 SER A C 1
ATOM 630 O O . SER A 1 78 ? 3.608 -32.596 7.879 1.00 74.00 78 SER A O 1
#